Protein AF-A0A6G1ELZ8-F1 (afdb_monomer_lite)

pLDDT: mean 72.42, std 15.68, range [36.19, 96.56]

Structure (mmCIF, N/CA/C/O backbone):
data_AF-A0A6G1ELZ8-F1
#
_entry.id   AF-A0A6G1ELZ8-F1
#
loop_
_atom_site.group_PDB
_atom_site.id
_atom_site.type_symbol
_atom_site.label_atom_id
_atom_site.label_alt_id
_atom_site.label_comp_id
_atom_site.label_asym_id
_atom_site.label_entity_id
_atom_site.label_seq_id
_atom_site.pdbx_PDB_ins_code
_atom_site.Cartn_x
_atom_site.Cartn_y
_atom_site.Cartn_z
_atom_site.occupancy
_atom_site.B_iso_or_equiv
_atom_site.auth_seq_id
_atom_site.auth_comp_id
_atom_site.auth_asym_id
_atom_site.auth_atom_id
_atom_site.pdbx_PDB_model_num
ATOM 1 N N . MET A 1 1 ? -50.910 19.893 13.994 1.00 36.19 1 MET A N 1
ATOM 2 C CA . MET A 1 1 ? -50.553 19.069 12.818 1.00 36.19 1 MET A CA 1
ATOM 3 C C . MET A 1 1 ? -49.036 19.023 12.741 1.00 36.19 1 MET A C 1
ATOM 5 O O . MET A 1 1 ? -48.418 20.071 12.848 1.00 36.19 1 MET A O 1
ATOM 9 N N . ALA A 1 2 ? -48.468 17.817 12.750 1.00 36.69 2 ALA A N 1
ATOM 10 C CA . ALA A 1 2 ? -47.085 17.533 13.130 1.00 36.69 2 ALA A CA 1
ATOM 11 C C . ALA A 1 2 ? -46.048 17.996 12.093 1.00 36.69 2 ALA A C 1
ATOM 13 O O . ALA A 1 2 ? -46.201 17.754 10.899 1.00 36.69 2 ALA A O 1
ATOM 14 N N . THR A 1 3 ? -44.970 18.617 12.568 1.00 44.09 3 THR A N 1
ATOM 15 C CA . THR A 1 3 ? -43.777 18.945 11.784 1.00 44.09 3 THR A CA 1
ATOM 16 C C . THR A 1 3 ? -42.989 17.659 11.531 1.00 44.09 3 THR A C 1
ATOM 18 O O . THR A 1 3 ? -42.471 17.050 12.466 1.00 44.09 3 THR A O 1
ATOM 21 N N . ALA A 1 4 ? -42.905 17.223 10.275 1.00 45.56 4 ALA A N 1
ATOM 22 C CA . ALA A 1 4 ? -42.061 16.101 9.886 1.00 45.56 4 ALA A CA 1
ATOM 23 C C . ALA A 1 4 ? -40.586 16.534 9.926 1.00 45.56 4 ALA A C 1
ATOM 25 O O . ALA A 1 4 ? -40.121 17.308 9.085 1.00 45.56 4 ALA A O 1
ATOM 26 N N . ALA A 1 5 ? -39.850 16.051 10.927 1.00 53.25 5 ALA A N 1
ATOM 27 C CA . ALA A 1 5 ? -38.400 16.139 10.945 1.00 53.25 5 ALA A CA 1
ATOM 28 C C . ALA A 1 5 ? -37.852 15.207 9.858 1.00 53.25 5 ALA A C 1
ATOM 30 O O . ALA A 1 5 ? -37.969 13.986 9.951 1.00 53.25 5 ALA A O 1
ATOM 31 N N . HIS A 1 6 ? -37.268 15.785 8.812 1.00 51.50 6 HIS A N 1
ATOM 32 C CA . HIS A 1 6 ? -36.521 15.028 7.819 1.00 51.50 6 HIS A CA 1
ATOM 33 C C . HIS A 1 6 ? -35.236 14.538 8.491 1.00 51.50 6 HIS A C 1
ATOM 35 O O . HIS A 1 6 ? -34.270 15.286 8.635 1.00 51.50 6 HIS A O 1
ATOM 41 N N . THR A 1 7 ? -35.230 13.291 8.957 1.00 56.44 7 THR A N 1
ATOM 42 C CA . THR A 1 7 ? -34.008 12.635 9.420 1.00 56.44 7 THR A CA 1
ATOM 43 C C . THR A 1 7 ? -33.136 12.356 8.204 1.00 56.44 7 THR A C 1
ATOM 45 O O . THR A 1 7 ? -33.308 11.347 7.519 1.00 56.44 7 THR A O 1
ATOM 48 N N . ALA A 1 8 ? -32.213 13.271 7.914 1.00 61.06 8 ALA A N 1
ATOM 49 C CA . ALA A 1 8 ? -31.135 13.028 6.972 1.00 61.06 8 ALA A CA 1
ATOM 50 C C . ALA A 1 8 ? -30.280 11.875 7.519 1.00 61.06 8 ALA A C 1
ATOM 52 O O . ALA A 1 8 ? -29.527 12.034 8.480 1.00 61.06 8 ALA A O 1
ATOM 53 N N . THR A 1 9 ? -30.425 10.690 6.934 1.00 56.12 9 THR A N 1
ATOM 54 C CA . THR A 1 9 ? -2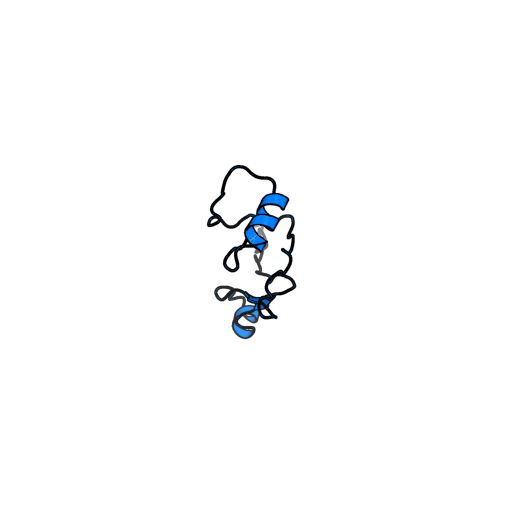9.521 9.571 7.183 1.00 56.12 9 THR A CA 1
ATOM 55 C C . THR A 1 9 ? -28.187 9.923 6.541 1.00 56.12 9 THR A C 1
ATOM 57 O O . THR A 1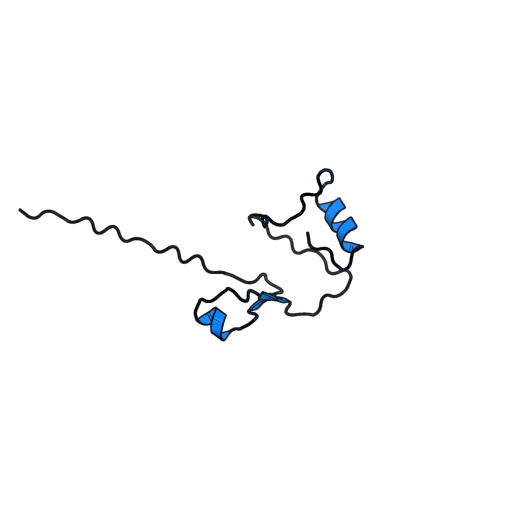 9 ? -28.001 9.810 5.333 1.00 56.12 9 THR A O 1
ATOM 60 N N . ALA A 1 10 ? -27.247 10.398 7.356 1.00 64.88 10 ALA A N 1
ATOM 61 C CA . ALA A 1 10 ? -25.866 10.539 6.935 1.00 64.88 10 ALA A CA 1
ATOM 62 C C . ALA A 1 10 ? -25.313 9.134 6.657 1.00 64.88 10 ALA A C 1
ATOM 64 O O . ALA A 1 10 ? -24.928 8.409 7.575 1.00 64.88 10 ALA A O 1
ATOM 65 N N . THR A 1 11 ? -25.279 8.724 5.388 1.00 55.78 11 THR A N 1
ATOM 66 C CA . THR A 1 11 ? -24.462 7.589 4.960 1.00 55.78 11 THR A CA 1
ATOM 67 C C . THR A 1 11 ? -23.013 7.933 5.267 1.00 55.78 11 THR A C 1
ATOM 69 O O . THR A 1 11 ? -22.365 8.678 4.533 1.00 55.78 11 THR A O 1
ATOM 72 N N . LYS A 1 12 ? -22.505 7.407 6.385 1.00 56.91 12 LYS A N 1
ATOM 73 C CA . LYS A 1 12 ? -21.079 7.391 6.690 1.00 56.91 12 LYS A CA 1
ATOM 74 C C . LYS A 1 12 ? -20.412 6.606 5.567 1.00 56.91 12 LYS A C 1
ATOM 76 O O . LYS A 1 12 ? -20.428 5.378 5.580 1.00 56.91 12 LYS A O 1
ATOM 81 N N . VAL A 1 13 ? -19.853 7.307 4.583 1.00 59.03 13 VAL A N 1
ATOM 82 C CA . VAL A 1 13 ? -18.930 6.702 3.625 1.00 59.03 13 VAL A CA 1
ATOM 83 C C . VAL A 1 13 ? -17.733 6.270 4.456 1.00 59.03 13 VAL A C 1
ATOM 85 O O . VAL A 1 13 ? -16.878 7.077 4.817 1.00 59.03 13 VAL A O 1
ATOM 88 N N . VAL A 1 14 ? -17.727 5.005 4.868 1.00 62.94 14 VAL A N 1
ATOM 89 C CA . VAL A 1 14 ? -16.576 4.427 5.544 1.00 62.94 14 VAL A CA 1
ATOM 90 C C . VAL A 1 14 ? -15.497 4.337 4.478 1.00 62.94 14 VAL A C 1
ATOM 92 O O . VAL A 1 14 ? -15.509 3.445 3.635 1.00 62.94 14 VAL A O 1
ATOM 95 N N . LEU A 1 15 ? -14.594 5.315 4.470 1.00 69.94 15 LEU A N 1
ATOM 96 C CA . LEU A 1 15 ? -13.384 5.254 3.668 1.00 69.94 15 LEU A CA 1
ATOM 97 C C . LEU A 1 15 ? -12.519 4.137 4.258 1.00 69.94 15 LEU A C 1
ATOM 99 O O . LEU A 1 15 ? -11.806 4.331 5.239 1.00 69.94 15 LEU A O 1
ATOM 103 N N . THR A 1 16 ? -12.660 2.933 3.711 1.00 82.81 16 THR A N 1
ATOM 104 C CA . THR A 1 16 ? -11.868 1.769 4.109 1.00 82.81 16 THR A CA 1
ATOM 105 C C . THR A 1 16 ? -10.547 1.774 3.355 1.00 82.81 16 THR A C 1
ATOM 107 O O . THR A 1 16 ? -10.542 1.983 2.139 1.00 82.81 16 THR A O 1
ATOM 110 N N . CYS A 1 17 ? -9.441 1.465 4.025 1.00 90.00 17 CYS A N 1
ATOM 111 C CA . CYS A 1 17 ? -8.196 1.174 3.325 1.00 90.00 17 CYS A CA 1
ATOM 112 C C . CYS A 1 17 ? -8.214 -0.260 2.775 1.00 90.00 17 CYS A C 1
ATOM 114 O O . CYS A 1 17 ? -8.809 -1.162 3.363 1.00 90.00 17 CYS A O 1
ATOM 116 N N . LYS A 1 18 ? -7.539 -0.473 1.643 1.00 90.31 18 LYS A N 1
ATOM 117 C CA . LYS A 1 18 ? -7.282 -1.794 1.052 1.00 90.31 18 LYS A CA 1
ATOM 118 C C . LYS A 1 18 ? -5.807 -1.885 0.677 1.00 90.31 18 LYS A C 1
ATOM 120 O O . LYS A 1 18 ? -5.249 -0.910 0.176 1.00 90.31 18 LYS A O 1
ATOM 125 N N . CYS A 1 19 ? -5.188 -3.037 0.916 1.00 91.00 19 CYS A N 1
ATOM 126 C CA . CYS A 1 19 ? -3.848 -3.311 0.405 1.00 91.00 19 CYS A CA 1
ATOM 127 C C . CYS A 1 19 ? -3.905 -3.600 -1.101 1.00 91.00 19 CYS A C 1
ATOM 129 O O . CY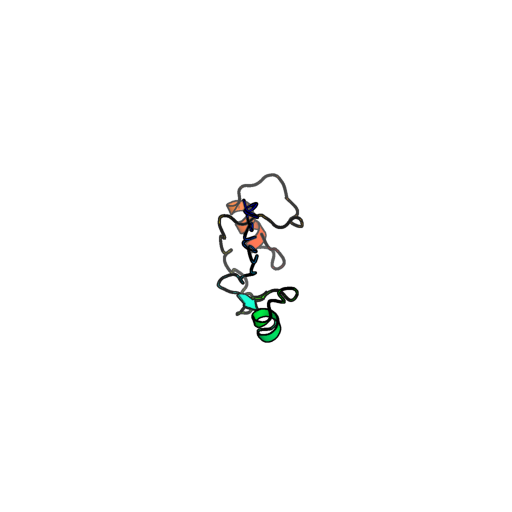S A 1 19 ? -4.899 -4.127 -1.604 1.00 91.00 19 CYS A O 1
ATOM 131 N N . LEU A 1 20 ? -2.831 -3.265 -1.819 1.00 88.12 20 LEU A N 1
ATOM 132 C CA . LEU A 1 20 ? -2.650 -3.690 -3.209 1.00 88.12 20 LEU A CA 1
ATOM 133 C C . LEU A 1 20 ? -2.525 -5.222 -3.285 1.00 88.12 20 LEU A C 1
ATOM 135 O O . LEU A 1 20 ? -2.197 -5.866 -2.292 1.00 88.12 20 LEU A O 1
ATOM 139 N N . ALA A 1 21 ? -2.752 -5.810 -4.462 1.00 85.00 21 ALA A N 1
ATOM 140 C CA . ALA A 1 21 ? -2.842 -7.267 -4.638 1.00 85.00 21 ALA A CA 1
ATOM 141 C C . ALA A 1 21 ? -1.654 -8.056 -4.037 1.00 85.00 21 ALA A C 1
ATOM 143 O O . ALA A 1 21 ? -1.854 -9.090 -3.390 1.00 85.00 21 ALA A O 1
ATOM 144 N N . SER A 1 22 ? -0.432 -7.537 -4.180 1.00 86.00 22 SER A N 1
ATOM 145 C CA . SER A 1 22 ? 0.809 -8.162 -3.684 1.00 86.00 22 SER A CA 1
ATOM 146 C C . SER A 1 22 ? 1.210 -7.724 -2.267 1.00 86.00 22 SER A C 1
ATOM 148 O O . SER A 1 22 ? 2.334 -7.968 -1.828 1.00 86.00 22 SER A O 1
ATOM 150 N N . PHE A 1 23 ? 0.305 -7.062 -1.548 1.00 91.12 23 PHE A N 1
ATOM 151 C CA . PHE A 1 23 ? 0.526 -6.541 -0.205 1.00 91.12 23 PHE A CA 1
ATOM 152 C C . PHE A 1 23 ? -0.494 -7.117 0.777 1.00 91.12 23 PHE A C 1
ATOM 154 O O . PHE A 1 23 ? -1.612 -7.483 0.414 1.00 91.12 23 PHE A O 1
ATOM 161 N N . GLU A 1 24 ? -0.103 -7.175 2.040 1.00 94.75 24 GLU A N 1
ATOM 162 C CA . GLU A 1 24 ? -0.927 -7.627 3.155 1.00 94.75 24 GLU A CA 1
ATOM 163 C C . GLU A 1 24 ? -0.826 -6.652 4.334 1.00 94.75 24 GLU A C 1
ATOM 165 O O . GLU A 1 24 ? 0.164 -5.918 4.433 1.00 94.75 24 GLU A O 1
ATOM 170 N N . PRO A 1 25 ? -1.819 -6.610 5.239 1.00 95.69 25 PRO A N 1
ATOM 171 C CA . PRO A 1 25 ? -1.752 -5.750 6.410 1.00 95.69 25 PRO A CA 1
ATOM 172 C C . PRO A 1 25 ? -0.513 -6.047 7.252 1.00 95.69 25 PRO A C 1
ATOM 174 O O . PRO A 1 25 ? -0.217 -7.196 7.577 1.00 95.69 25 PRO A O 1
ATOM 177 N N . THR A 1 26 ? 0.173 -4.997 7.704 1.00 96.56 26 THR A N 1
ATOM 178 C CA . THR A 1 26 ? 1.272 -5.157 8.671 1.00 96.56 26 THR A CA 1
ATOM 179 C C . THR A 1 26 ? 0.774 -5.812 9.968 1.00 96.56 26 THR A C 1
ATOM 181 O O . THR A 1 26 ? 1.523 -6.496 10.660 1.00 96.56 26 THR A O 1
ATOM 184 N N . SER A 1 27 ? -0.510 -5.626 10.294 1.00 96.06 27 SER A N 1
ATOM 185 C CA . SER A 1 27 ? -1.179 -6.254 11.428 1.00 96.06 27 SER A CA 1
ATOM 186 C C . SER A 1 27 ? -2.642 -6.530 11.118 1.00 96.06 27 SER A C 1
ATOM 188 O O . SER A 1 27 ? -3.439 -5.598 11.077 1.00 96.06 27 SER A O 1
ATOM 190 N N . THR A 1 28 ? -3.009 -7.804 11.036 1.00 93.94 28 THR A N 1
ATOM 191 C CA . THR A 1 28 ? -4.389 -8.245 10.794 1.00 93.94 28 THR A CA 1
ATOM 192 C C . THR A 1 28 ? -5.351 -7.742 11.874 1.00 93.94 28 THR A C 1
ATOM 194 O O . THR A 1 28 ? -6.346 -7.117 11.549 1.00 93.94 28 THR A O 1
ATOM 197 N N . THR A 1 29 ? -4.989 -7.839 13.160 1.00 95.81 29 THR A N 1
ATOM 198 C CA . THR A 1 29 ? -5.844 -7.385 14.279 1.00 95.81 29 THR A CA 1
ATOM 199 C C . THR A 1 29 ? -6.205 -5.892 14.228 1.00 95.81 29 THR A C 1
ATOM 201 O O . THR A 1 29 ? -7.350 -5.503 14.453 1.00 95.81 29 THR A O 1
ATOM 204 N N . GLU A 1 30 ? -5.233 -5.026 13.928 1.00 94.00 30 GLU A N 1
ATOM 205 C CA . GLU A 1 30 ? -5.481 -3.589 13.746 1.00 94.00 30 GLU A CA 1
ATOM 206 C C . GLU A 1 30 ? -6.330 -3.339 12.495 1.00 94.00 30 GLU A C 1
ATOM 208 O O . GLU A 1 30 ? -7.250 -2.528 12.519 1.00 94.00 30 GLU A O 1
ATOM 213 N N . TRP A 1 31 ? -6.067 -4.075 11.415 1.00 93.06 31 TRP A N 1
ATOM 214 C CA . TRP A 1 31 ? -6.809 -3.949 10.166 1.00 93.06 31 TRP A CA 1
ATOM 215 C C . TRP A 1 31 ? -8.288 -4.317 10.328 1.00 93.06 31 TRP A C 1
ATOM 217 O O . TRP A 1 31 ? -9.159 -3.554 9.910 1.00 93.06 31 TRP A O 1
ATOM 227 N N . ASP A 1 32 ? -8.566 -5.428 11.010 1.00 90.62 32 ASP A N 1
ATOM 228 C CA . ASP A 1 32 ? -9.916 -5.929 11.288 1.00 90.62 32 ASP A CA 1
ATOM 229 C C . ASP A 1 32 ? -10.697 -4.997 12.226 1.00 90.62 32 ASP A C 1
ATOM 231 O O . ASP A 1 32 ? -11.921 -4.912 12.154 1.00 90.62 32 ASP A O 1
ATOM 235 N N . SER A 1 33 ? -9.991 -4.235 13.070 1.00 91.38 33 SER A N 1
ATOM 236 C CA . SER A 1 33 ? -10.578 -3.188 13.920 1.00 91.38 33 SER A CA 1
ATOM 237 C C . SER A 1 33 ? -10.682 -1.817 13.232 1.00 91.38 33 SER A C 1
ATOM 239 O O . SER A 1 33 ? -11.082 -0.836 13.861 1.00 91.38 33 SER A O 1
ATOM 241 N N . GLY A 1 34 ? -10.349 -1.722 11.940 1.00 89.56 34 GLY A N 1
ATOM 242 C CA . GLY A 1 34 ? -10.419 -0.484 11.157 1.00 89.56 34 GLY A CA 1
ATOM 243 C C . GLY A 1 34 ? -9.265 0.495 11.405 1.00 89.56 34 GLY A C 1
ATOM 244 O O . GLY A 1 34 ? -9.337 1.655 10.994 1.00 89.56 34 GLY A O 1
ATOM 245 N N . ARG A 1 35 ? -8.192 0.061 12.076 1.00 92.94 35 ARG A N 1
ATOM 246 C CA . ARG A 1 35 ? -6.977 0.848 12.326 1.00 92.94 35 ARG A CA 1
ATOM 247 C C . ARG A 1 35 ? -5.943 0.571 11.234 1.00 92.94 35 ARG A C 1
ATOM 249 O O . ARG A 1 35 ? -5.145 -0.358 11.302 1.00 92.94 35 ARG A O 1
ATOM 256 N N . PHE A 1 36 ? -5.924 1.434 10.221 1.00 91.69 36 PHE A N 1
ATOM 257 C CA . PHE A 1 36 ? -5.080 1.266 9.029 1.00 91.69 36 PHE A CA 1
ATOM 258 C C . PHE A 1 36 ? -3.706 1.956 9.108 1.00 91.69 36 PHE A C 1
ATOM 260 O O . PHE A 1 36 ? -2.950 1.932 8.140 1.00 91.69 36 PHE A O 1
ATOM 267 N N . SER A 1 37 ? -3.358 2.583 10.238 1.00 92.19 37 SER A N 1
ATOM 268 C CA . SER A 1 37 ? -2.168 3.446 10.363 1.00 92.19 37 SER A CA 1
ATOM 269 C C . SER A 1 37 ? -0.835 2.726 10.143 1.00 92.19 37 SER A C 1
ATOM 271 O O . SER A 1 37 ? 0.131 3.355 9.720 1.00 92.19 37 SER A O 1
ATOM 273 N N . ARG A 1 38 ? -0.774 1.410 10.389 1.00 94.00 38 ARG A N 1
ATOM 274 C CA . ARG A 1 38 ? 0.415 0.581 10.111 1.00 94.00 38 ARG A CA 1
ATOM 275 C C . ARG A 1 38 ? 0.550 0.159 8.645 1.00 94.00 38 ARG A C 1
ATOM 277 O O . ARG A 1 38 ? 1.553 -0.459 8.289 1.00 94.00 38 ARG A O 1
ATOM 284 N N . GLY A 1 39 ? -0.441 0.475 7.814 1.00 93.25 39 GLY A N 1
ATOM 285 C CA . GLY A 1 39 ? -0.429 0.204 6.384 1.00 93.25 39 GLY A CA 1
ATOM 286 C C . GLY A 1 39 ? -0.275 -1.277 6.038 1.00 93.25 39 GLY A C 1
ATOM 287 O O . GLY A 1 39 ? -0.714 -2.168 6.773 1.00 93.25 39 GLY A O 1
ATOM 288 N N . CYS A 1 40 ? 0.356 -1.512 4.891 1.00 93.94 40 CYS A N 1
ATOM 289 C CA . CYS A 1 40 ? 0.571 -2.832 4.323 1.00 93.94 40 CYS A CA 1
ATOM 290 C C . CYS A 1 40 ? 2.062 -3.077 4.072 1.00 93.94 40 CYS A C 1
ATOM 292 O O . CYS A 1 40 ? 2.792 -2.152 3.713 1.00 93.94 40 CYS A O 1
ATOM 294 N N . ARG A 1 41 ? 2.487 -4.335 4.175 1.00 92.62 41 ARG A N 1
ATOM 295 C CA . ARG A 1 41 ? 3.799 -4.822 3.730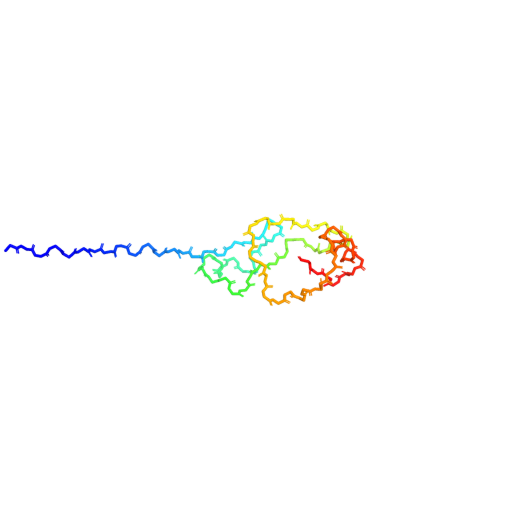 1.00 92.62 41 ARG A CA 1
ATOM 296 C C . ARG A 1 41 ? 3.648 -5.674 2.476 1.00 92.62 41 ARG A C 1
ATOM 298 O O . ARG A 1 41 ? 2.558 -6.173 2.201 1.00 92.62 41 ARG A O 1
ATOM 305 N N . ARG A 1 42 ? 4.725 -5.847 1.710 1.00 88.44 42 ARG A N 1
ATOM 306 C CA . ARG A 1 42 ? 4.730 -6.832 0.623 1.00 88.44 42 ARG A CA 1
ATOM 307 C C . ARG A 1 42 ? 4.606 -8.240 1.200 1.00 88.44 42 ARG A C 1
ATOM 309 O O . ARG A 1 42 ? 5.184 -8.525 2.246 1.00 88.44 42 ARG A O 1
ATOM 316 N N . LYS A 1 43 ? 3.875 -9.098 0.490 1.00 88.81 43 LYS A N 1
ATOM 317 C CA . LYS A 1 43 ? 3.783 -10.533 0.800 1.00 88.81 43 LYS A CA 1
ATOM 318 C C . LYS A 1 43 ? 5.113 -11.249 0.554 1.00 88.81 43 LYS A C 1
ATOM 320 O O . LYS A 1 43 ? 5.486 -12.139 1.305 1.00 88.81 43 LYS A O 1
ATOM 325 N N . GLU A 1 44 ? 5.832 -10.826 -0.481 1.00 83.12 44 GLU A N 1
ATOM 326 C CA . GLU A 1 44 ? 7.106 -11.406 -0.906 1.00 83.12 44 GLU A CA 1
ATOM 327 C C . GLU A 1 44 ? 8.230 -10.368 -0.812 1.00 83.12 44 GLU A C 1
ATOM 329 O O . GLU A 1 44 ? 8.003 -9.160 -0.959 1.00 83.12 44 GLU A O 1
ATOM 334 N N . ALA A 1 45 ? 9.457 -10.835 -0.566 1.00 78.19 45 ALA A N 1
ATOM 335 C CA . ALA A 1 45 ? 10.636 -9.980 -0.635 1.00 78.19 45 ALA A CA 1
ATOM 336 C C . ALA A 1 45 ? 10.776 -9.396 -2.048 1.00 78.19 45 ALA A C 1
ATOM 338 O O . ALA A 1 45 ? 10.456 -10.059 -3.032 1.00 78.19 45 ALA A O 1
ATOM 339 N N . VAL A 1 46 ? 11.247 -8.152 -2.148 1.00 69.56 46 VAL A N 1
ATOM 340 C CA . VAL A 1 46 ? 11.493 -7.519 -3.450 1.00 69.56 46 VAL A CA 1
ATOM 341 C C . VAL A 1 46 ? 12.566 -8.321 -4.182 1.00 69.56 46 VAL A C 1
ATOM 343 O O . VAL A 1 46 ? 13.690 -8.431 -3.691 1.00 69.56 46 VAL A O 1
ATOM 346 N N . GLN A 1 47 ? 12.222 -8.873 -5.342 1.00 67.81 47 GLN A N 1
ATOM 347 C CA . GLN A 1 47 ? 13.202 -9.424 -6.268 1.00 67.81 47 GLN A CA 1
ATOM 348 C C . GLN A 1 47 ? 13.651 -8.278 -7.175 1.00 67.81 47 GLN A C 1
ATOM 350 O O . GLN A 1 47 ? 12.845 -7.457 -7.624 1.00 67.81 47 GLN A O 1
ATOM 355 N N . CYS A 1 48 ? 14.954 -8.161 -7.423 1.00 61.16 48 CYS A N 1
ATOM 356 C CA . CYS A 1 48 ? 15.414 -7.109 -8.318 1.00 61.16 48 CYS A CA 1
ATOM 357 C C . CYS A 1 48 ? 14.944 -7.393 -9.745 1.00 61.16 48 CYS A C 1
ATOM 359 O O . CYS A 1 48 ? 15.148 -8.490 -10.258 1.00 61.16 48 CYS A O 1
ATOM 361 N N . GLY A 1 49 ? 14.323 -6.395 -10.377 1.00 61.09 49 GLY A N 1
ATOM 362 C CA . GLY A 1 49 ? 13.667 -6.546 -11.677 1.00 61.09 49 GLY A CA 1
ATOM 363 C C . GLY A 1 49 ? 12.155 -6.779 -11.599 1.00 61.09 49 GLY A C 1
ATOM 364 O O . GLY A 1 49 ? 11.524 -6.953 -12.641 1.00 61.09 49 GLY A O 1
ATOM 365 N N . ASP A 1 50 ? 11.556 -6.746 -10.402 1.00 61.12 50 ASP A N 1
ATOM 366 C CA . ASP A 1 50 ? 10.101 -6.761 -10.243 1.00 61.12 50 ASP A CA 1
ATOM 367 C C . ASP A 1 50 ? 9.434 -5.634 -11.046 1.00 61.12 50 ASP A C 1
ATOM 369 O O . ASP A 1 50 ? 9.787 -4.456 -10.948 1.00 61.12 50 ASP A O 1
ATOM 373 N N . ARG A 1 51 ? 8.426 -6.007 -11.839 1.00 69.19 51 ARG A N 1
ATOM 374 C CA . ARG A 1 51 ? 7.686 -5.095 -12.713 1.00 69.19 51 ARG A CA 1
ATOM 375 C C . ARG A 1 51 ? 6.680 -4.269 -11.908 1.00 69.19 51 ARG A C 1
ATOM 377 O O . ARG A 1 51 ? 5.969 -4.800 -11.054 1.00 69.19 51 ARG A O 1
ATOM 384 N N . PHE A 1 52 ? 6.594 -2.974 -12.214 1.00 72.19 52 PHE A N 1
ATOM 385 C CA . PHE A 1 52 ? 5.617 -2.058 -11.620 1.00 72.19 52 PHE A CA 1
ATOM 386 C C . PHE A 1 52 ? 4.186 -2.579 -11.803 1.00 72.19 52 PHE A C 1
ATOM 388 O O . PHE A 1 52 ? 3.804 -3.019 -12.891 1.00 72.19 52 PHE A O 1
ATOM 395 N N . LEU A 1 53 ? 3.380 -2.508 -10.740 1.00 75.00 53 LEU A N 1
ATOM 396 C CA . LEU A 1 53 ? 1.948 -2.779 -10.819 1.00 75.00 53 LEU A CA 1
ATOM 397 C C . LEU A 1 53 ? 1.236 -1.481 -11.202 1.00 75.00 53 LEU A C 1
ATOM 399 O O . LEU A 1 53 ? 1.187 -0.545 -10.407 1.00 75.00 53 LEU A O 1
ATOM 403 N N . ALA A 1 54 ? 0.665 -1.428 -12.403 1.00 74.88 54 ALA A N 1
ATOM 404 C CA . ALA A 1 54 ? -0.186 -0.312 -12.792 1.00 74.88 54 ALA A CA 1
ATOM 405 C C . ALA A 1 54 ? -1.478 -0.339 -11.961 1.00 74.88 54 ALA A C 1
ATOM 407 O O . ALA A 1 54 ? -2.219 -1.323 -11.994 1.00 74.88 54 ALA A O 1
ATOM 408 N N . VAL A 1 55 ? -1.757 0.743 -11.230 1.00 75.62 55 VAL A N 1
ATOM 409 C CA . VAL A 1 55 ? -2.998 0.889 -10.459 1.00 75.62 55 VAL A CA 1
ATOM 410 C C . VAL A 1 55 ? -3.779 2.105 -10.971 1.00 75.62 55 VAL A C 1
ATOM 412 O O . VAL A 1 55 ? -3.518 3.235 -10.551 1.00 75.62 55 VAL A O 1
ATOM 415 N N . PRO A 1 56 ? -4.709 1.911 -11.924 1.00 76.81 56 PRO A N 1
ATOM 416 C CA . PRO A 1 56 ? -5.438 3.015 -12.536 1.00 76.81 56 PRO A CA 1
ATOM 417 C C . PRO A 1 56 ? -6.403 3.672 -11.542 1.00 76.81 56 PRO A C 1
ATOM 419 O O . PRO A 1 56 ? -6.905 3.037 -10.616 1.00 76.81 56 PRO A O 1
ATOM 422 N N . GLY A 1 57 ? -6.684 4.960 -11.749 1.00 76.75 57 GLY A N 1
ATOM 423 C CA . GLY A 1 57 ? -7.658 5.704 -10.942 1.00 76.75 57 GLY A CA 1
ATOM 424 C C . GLY A 1 57 ? -7.202 6.038 -9.516 1.00 76.75 57 GLY A C 1
ATOM 425 O O . GLY A 1 57 ? -8.001 6.550 -8.733 1.00 76.75 57 GLY A O 1
ATOM 426 N N . MET A 1 58 ? -5.937 5.784 -9.159 1.00 78.06 58 MET A N 1
ATOM 427 C CA . MET A 1 58 ? -5.370 6.237 -7.888 1.00 78.06 58 MET A CA 1
ATOM 428 C C . MET A 1 58 ? -4.950 7.706 -7.955 1.00 78.06 58 MET A C 1
ATOM 430 O O . MET A 1 58 ? -4.298 8.147 -8.901 1.00 78.06 58 MET A O 1
ATOM 434 N N . LYS A 1 59 ? -5.263 8.459 -6.895 1.00 77.75 59 LYS A N 1
ATOM 435 C CA . LYS A 1 59 ? -4.625 9.753 -6.646 1.00 77.75 59 LYS A CA 1
ATOM 436 C C . LYS A 1 59 ? -3.174 9.499 -6.234 1.00 77.75 59 LYS A C 1
ATOM 438 O O . LYS A 1 59 ? -2.929 8.736 -5.299 1.00 77.75 59 LYS A O 1
ATOM 443 N N . SER A 1 60 ? -2.231 10.138 -6.919 1.00 67.00 60 SER A N 1
ATOM 444 C CA . SER A 1 60 ? -0.813 10.052 -6.582 1.00 67.00 60 SER A CA 1
ATOM 445 C C . SER A 1 60 ? -0.545 10.608 -5.178 1.00 67.00 60 SER A C 1
ATOM 447 O O . SER A 1 60 ? -1.214 11.534 -4.710 1.00 67.00 60 SER A O 1
ATOM 449 N N . SER A 1 61 ? 0.424 10.020 -4.474 1.00 61.94 61 SER A N 1
ATOM 450 C CA . SER A 1 61 ? 0.808 10.511 -3.151 1.00 61.94 61 SER A CA 1
ATOM 451 C C . SER A 1 61 ? 1.550 11.844 -3.277 1.00 61.94 61 SER A C 1
ATOM 453 O O . SER A 1 61 ? 2.458 11.986 -4.092 1.00 61.94 61 SER A O 1
ATOM 455 N N . ASN A 1 62 ? 1.211 12.813 -2.423 1.00 55.50 62 ASN A N 1
ATOM 456 C CA . ASN A 1 62 ? 1.769 14.175 -2.422 1.00 55.50 62 ASN A CA 1
ATOM 457 C C . ASN A 1 62 ? 3.295 14.261 -2.191 1.00 55.50 62 ASN A C 1
ATOM 459 O O . ASN A 1 62 ? 3.853 15.353 -2.249 1.00 55.50 62 ASN A O 1
ATOM 463 N N . LYS A 1 63 ? 3.964 13.147 -1.868 1.00 56.62 63 LYS A N 1
ATOM 464 C CA . LYS A 1 63 ? 5.410 13.074 -1.596 1.00 56.62 63 LYS A CA 1
ATOM 465 C C . LYS A 1 63 ? 6.239 12.599 -2.793 1.00 56.62 63 LYS A C 1
ATOM 467 O O . LYS A 1 63 ? 7.448 12.453 -2.649 1.00 56.62 63 LYS A O 1
ATOM 472 N N . LEU A 1 64 ? 5.625 12.351 -3.949 1.00 54.84 64 LEU A N 1
ATOM 473 C CA . LEU A 1 64 ? 6.384 12.031 -5.153 1.00 54.84 64 LEU A CA 1
ATOM 474 C C . LEU A 1 64 ? 7.139 13.282 -5.608 1.00 54.84 64 LEU A C 1
ATOM 476 O O . LEU A 1 64 ? 6.534 14.322 -5.875 1.00 54.84 64 LEU A O 1
ATOM 480 N N . VAL A 1 65 ?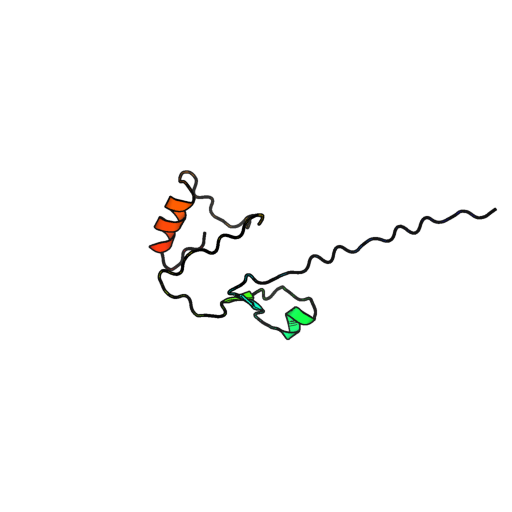 8.466 13.178 -5.695 1.00 53.31 65 VAL A N 1
ATOM 481 C CA . VAL A 1 65 ? 9.257 14.116 -6.488 1.00 53.31 65 VAL A CA 1
ATOM 482 C C . VAL A 1 65 ? 8.766 13.938 -7.916 1.00 53.31 65 VAL A C 1
ATOM 484 O O . VAL A 1 65 ? 9.085 12.950 -8.574 1.00 53.31 65 VAL A O 1
ATOM 487 N N . LEU A 1 66 ? 7.933 14.868 -8.377 1.00 54.62 66 LEU A N 1
ATOM 488 C CA . LEU A 1 66 ? 7.606 14.990 -9.785 1.00 54.62 66 LEU A CA 1
ATOM 489 C C . LEU A 1 66 ? 8.910 15.361 -10.483 1.00 54.62 66 LEU A C 1
ATOM 491 O O . LEU A 1 66 ? 9.238 16.537 -10.603 1.00 54.62 66 LEU A O 1
ATOM 495 N N . ILE A 1 67 ? 9.704 14.373 -10.887 1.00 54.12 67 ILE A N 1
ATOM 496 C CA . ILE A 1 67 ? 10.791 14.662 -11.807 1.00 54.12 67 ILE A CA 1
ATOM 497 C C . ILE A 1 67 ? 10.109 14.900 -13.167 1.00 54.12 67 ILE A C 1
ATOM 499 O O . ILE A 1 67 ? 9.496 14.028 -13.786 1.00 54.12 67 ILE A O 1
ATOM 503 N N . THR A 1 68 ? 10.040 16.176 -13.514 1.00 54.44 68 THR A N 1
ATOM 504 C CA . THR A 1 68 ? 9.358 16.697 -14.692 1.00 54.44 68 THR A CA 1
ATOM 505 C C . THR A 1 68 ? 10.189 16.350 -15.931 1.00 54.44 68 THR A C 1
ATOM 507 O O . THR A 1 68 ? 11.413 16.437 -15.879 1.00 54.44 68 THR A O 1
ATOM 510 N N . ASN A 1 69 ? 9.514 15.999 -17.034 1.00 51.78 69 ASN A N 1
ATOM 511 C CA . ASN A 1 69 ? 10.042 15.685 -18.378 1.00 51.78 69 ASN A CA 1
ATOM 512 C C . ASN A 1 69 ? 10.554 14.258 -18.668 1.00 51.78 69 ASN A C 1
ATOM 514 O O . ASN A 1 69 ? 11.696 14.091 -19.081 1.00 51.78 69 ASN A O 1
ATOM 518 N N . THR A 1 70 ? 9.700 13.226 -18.569 1.00 57.19 70 THR A N 1
ATOM 519 C CA . THR A 1 70 ? 9.757 12.029 -19.455 1.00 57.19 70 THR A CA 1
ATOM 520 C C . THR A 1 70 ? 8.517 11.128 -19.294 1.00 57.19 70 THR A C 1
ATOM 522 O O . THR A 1 70 ? 7.917 11.074 -18.223 1.00 57.19 70 THR A O 1
ATOM 525 N N . MET A 1 71 ? 8.114 10.445 -20.376 1.00 61.28 71 MET A N 1
ATOM 526 C CA . MET A 1 71 ? 6.942 9.548 -20.474 1.00 61.28 71 MET A CA 1
ATOM 527 C C . MET A 1 71 ? 7.022 8.376 -19.473 1.00 61.28 71 MET A C 1
ATOM 529 O O . MET A 1 71 ? 8.117 7.881 -19.232 1.00 61.28 71 MET A O 1
ATOM 533 N N . PHE A 1 72 ? 5.892 7.915 -18.912 1.00 61.94 72 PHE A N 1
ATOM 534 C CA . PHE A 1 72 ? 5.822 6.907 -17.827 1.00 61.94 72 PHE A CA 1
ATOM 535 C C . PHE A 1 72 ? 6.713 5.668 -18.052 1.00 61.94 72 PHE A C 1
ATOM 537 O O . PHE A 1 72 ? 7.408 5.244 -17.132 1.00 61.94 72 PHE A O 1
ATOM 544 N N . ASP A 1 73 ? 6.781 5.151 -19.282 1.00 59.81 73 ASP A N 1
ATOM 545 C CA . ASP A 1 73 ? 7.622 3.995 -19.632 1.00 59.81 73 ASP A CA 1
ATOM 546 C C . ASP A 1 73 ? 9.126 4.268 -19.486 1.00 59.81 73 ASP A C 1
ATOM 548 O O . ASP A 1 73 ? 9.871 3.416 -19.002 1.00 59.81 73 ASP A O 1
ATOM 552 N N . ALA A 1 74 ? 9.583 5.476 -19.833 1.00 61.81 74 ALA A N 1
ATOM 553 C CA . ALA A 1 74 ? 10.974 5.880 -19.633 1.00 61.81 74 ALA A CA 1
ATOM 554 C C . ALA A 1 74 ? 11.321 5.977 -18.136 1.00 61.81 74 ALA A C 1
ATOM 556 O O . ALA A 1 74 ? 12.442 5.676 -17.735 1.00 61.81 74 ALA A O 1
ATOM 557 N N . ARG A 1 75 ? 10.338 6.328 -17.300 1.00 68.50 75 ARG A N 1
ATOM 558 C CA . ARG A 1 75 ? 10.477 6.420 -15.836 1.00 68.50 75 ARG A CA 1
ATOM 559 C C . ARG A 1 75 ? 10.513 5.051 -15.185 1.00 68.50 75 ARG A C 1
ATOM 561 O O . ARG A 1 75 ? 11.328 4.824 -14.299 1.00 68.50 75 ARG A O 1
ATOM 568 N N . ALA A 1 76 ? 9.671 4.135 -15.656 1.00 69.19 76 ALA A N 1
ATOM 569 C CA . ALA A 1 76 ? 9.718 2.741 -15.248 1.00 69.19 76 ALA A CA 1
ATOM 570 C C . ALA A 1 76 ? 11.092 2.133 -15.575 1.00 69.19 76 ALA A C 1
ATOM 572 O O . ALA A 1 76 ? 11.721 1.559 -14.693 1.00 69.19 76 ALA A O 1
ATOM 573 N N . ALA A 1 77 ? 11.604 2.336 -16.794 1.00 71.44 77 ALA A N 1
ATOM 574 C CA . ALA A 1 77 ? 12.914 1.827 -17.204 1.00 71.44 77 ALA A CA 1
ATOM 575 C C . ALA A 1 77 ? 14.083 2.413 -16.384 1.00 71.44 77 ALA A C 1
ATOM 577 O O . ALA A 1 77 ? 14.977 1.675 -15.967 1.00 71.44 77 ALA A O 1
ATOM 578 N N . GLU A 1 78 ? 14.064 3.721 -16.108 1.00 70.00 78 GLU A N 1
ATOM 579 C CA . GLU A 1 78 ? 15.047 4.381 -15.237 1.00 70.00 78 GLU A CA 1
ATOM 580 C C . GLU A 1 78 ? 14.993 3.812 -13.810 1.00 70.00 78 GLU A C 1
ATOM 582 O O . GLU A 1 78 ? 16.013 3.426 -13.234 1.00 70.00 78 GLU A O 1
ATOM 587 N N . CYS A 1 79 ? 13.786 3.691 -13.259 1.00 73.38 79 CYS A N 1
ATOM 588 C CA . CYS A 1 79 ? 13.558 3.193 -11.911 1.00 73.38 79 CYS A CA 1
ATOM 589 C C . CYS A 1 79 ? 13.944 1.716 -11.756 1.00 73.38 79 CYS A C 1
ATOM 591 O O . CYS A 1 79 ? 14.480 1.336 -10.720 1.00 73.38 79 CYS A O 1
ATOM 593 N N . SER A 1 80 ? 13.781 0.893 -12.797 1.00 69.75 80 SER A N 1
ATOM 594 C CA . SER A 1 80 ? 14.240 -0.502 -12.799 1.00 69.75 80 SER A CA 1
ATOM 595 C C . SER A 1 80 ? 15.751 -0.656 -12.586 1.00 69.75 80 SER A C 1
ATOM 597 O O . SER A 1 80 ? 16.189 -1.715 -12.147 1.00 69.75 80 SER A O 1
ATOM 599 N N . SER A 1 81 ? 16.546 0.383 -12.862 1.00 70.81 81 SER A N 1
ATOM 600 C CA . SER A 1 81 ? 17.998 0.381 -12.630 1.00 70.81 81 SER A CA 1
ATOM 601 C C . SER A 1 81 ? 18.389 0.897 -11.235 1.00 70.81 81 SER A C 1
ATOM 603 O O . SER A 1 81 ? 19.545 0.763 -10.830 1.00 70.81 81 SER A O 1
ATOM 605 N N . ASN A 1 82 ? 17.444 1.470 -10.480 1.00 70.00 82 ASN A N 1
ATOM 606 C CA . ASN A 1 82 ? 17.653 1.987 -9.130 1.00 70.00 82 ASN A CA 1
ATOM 607 C C . ASN A 1 82 ? 16.851 1.175 -8.102 1.00 70.00 82 ASN A C 1
ATOM 609 O O . ASN A 1 82 ? 15.640 1.302 -7.963 1.00 70.00 82 ASN A O 1
ATOM 613 N N . TRP A 1 83 ? 17.569 0.404 -7.294 1.00 68.62 83 TRP A N 1
ATOM 614 C CA . TRP A 1 83 ? 17.038 -0.582 -6.352 1.00 68.62 83 TRP A CA 1
ATOM 615 C C . TRP A 1 83 ? 16.260 0.037 -5.177 1.00 68.62 83 TRP A C 1
ATOM 617 O O . TRP A 1 83 ? 15.603 -0.676 -4.424 1.00 68.62 83 TRP A O 1
ATOM 627 N N . THR A 1 84 ? 16.338 1.360 -5.009 1.00 70.00 84 THR A N 1
ATOM 628 C CA . THR A 1 84 ? 15.606 2.126 -3.983 1.00 70.00 84 THR A CA 1
ATOM 629 C C . THR A 1 84 ? 14.402 2.883 -4.540 1.00 70.00 84 THR A C 1
ATOM 631 O O . THR A 1 84 ? 13.652 3.500 -3.783 1.00 70.00 84 THR A O 1
ATOM 634 N N . CYS A 1 85 ? 14.219 2.864 -5.859 1.00 69.12 85 CYS A N 1
ATOM 635 C CA . CYS A 1 85 ? 13.218 3.662 -6.535 1.00 69.12 85 CYS A CA 1
ATOM 636 C C . CYS A 1 85 ? 11.815 3.033 -6.459 1.00 69.12 85 CYS A C 1
ATOM 638 O O . CYS A 1 85 ? 11.632 1.819 -6.546 1.00 69.12 85 CYS A O 1
ATOM 640 N N . VAL A 1 86 ? 10.814 3.902 -6.311 1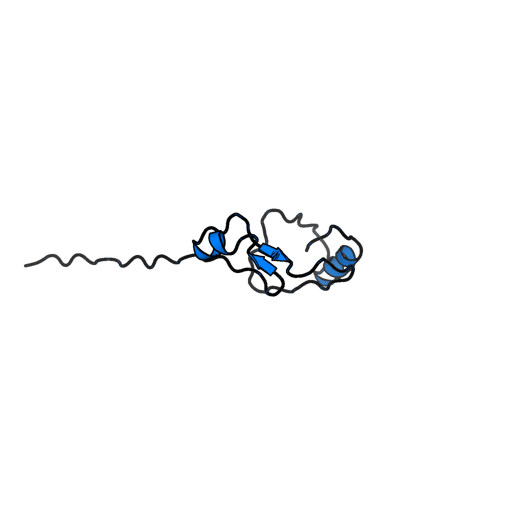.00 69.88 86 VAL A N 1
ATOM 641 C CA . VAL A 1 86 ? 9.380 3.596 -6.362 1.00 69.88 86 VAL A CA 1
ATOM 642 C C . VAL A 1 86 ? 8.700 4.676 -7.217 1.00 69.88 86 VAL A C 1
ATOM 644 O O . VAL A 1 86 ? 8.920 5.862 -6.967 1.00 69.88 86 VAL A O 1
ATOM 647 N N . VAL A 1 87 ? 7.934 4.276 -8.244 1.00 60.97 87 VAL A N 1
ATOM 648 C CA . VAL A 1 87 ? 7.226 5.181 -9.187 1.00 60.97 87 VAL A CA 1
ATOM 649 C C . VAL A 1 87 ? 5.759 5.322 -8.811 1.00 60.97 87 VAL A C 1
ATOM 651 O O . VAL A 1 87 ? 5.153 4.286 -8.451 1.00 60.97 87 VAL A O 1
#

Sequence (87 aa):
MATAAHTATATKVVLTCKCLASFEPTSTTEWDSGRFSRGCRRKEAVQCGDRFLAVPGMKSSNKLVLITNTMFDARAAECSSNWTCVV

Secondary structure (DSSP, 8-state):
--------------------TTEEES-HHHHHTT--TT-EEESSPPPTTPPP---TTPPPPTT-----SS-HHHHHHHHHT-TT---

Foldseek 3Di:
DDDDDPPPPPPPPLPQDDADPQWDQPDPVCNVVRNCVSPIDGPDDDDQQDQDDDDPPDDDDPPDPCPPDDDPVVVRVVQSVPPPDDD

Radius of gyration: 20.38 Å; chains: 1; bounding box: 69×30×35 Å

Organism: NCBI:txid110450